Protein AF-A0A6A6EAK6-F1 (afdb_monomer)

Sequence (141 aa):
MNTTVSNENGLILLWWAAGNGHEAVVKLLLETGKVDVDLKDGDGRTPLTWAAENGHEAVVKLLLETGKVDVDLKDNYGRTPLTWAAGNGHEAVVKLLLETGKVDVDLKDGDGRTPLWRAAENGHEAVVKLLLEKGANNSVP

pLDDT: mean 89.8, std 13.9, range [34.16, 98.5]

Foldseek 3Di:
DDPPPVQVVLAVQLLVCLLVLVLVSNLVSVVVVSYDQCDADPQQDGSLLSNLLNLNLSSNLVSVVVVRDDQCRATNQQDGSLLNNLLNLSLSSNVSSVVSVRDDQQRATNVRDGSLRSNVVNVNVNSNVVSVVSPHDPDDD

Structure (mmCIF, N/CA/C/O backbone):
data_AF-A0A6A6EAK6-F1
#
_entry.id   AF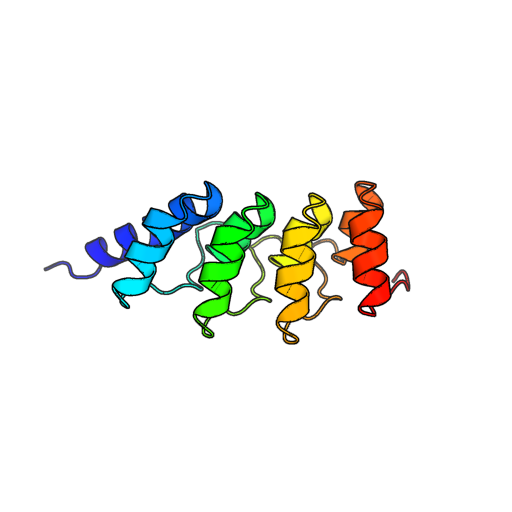-A0A6A6EAK6-F1
#
loop_
_atom_site.group_PDB
_atom_site.id
_atom_site.type_symbol
_atom_site.label_atom_id
_atom_site.label_alt_id
_atom_site.label_comp_id
_atom_site.label_asym_id
_atom_site.label_entity_id
_atom_site.label_seq_id
_atom_site.pdbx_PDB_ins_code
_atom_site.Cartn_x
_atom_site.Cartn_y
_atom_site.Cartn_z
_atom_site.occupancy
_atom_site.B_iso_or_equiv
_atom_site.auth_seq_id
_atom_site.auth_comp_id
_atom_site.auth_asym_id
_atom_site.auth_atom_id
_atom_site.pdbx_PDB_model_num
ATOM 1 N N . MET A 1 1 ? -11.800 21.251 28.573 1.00 34.16 1 MET A N 1
ATOM 2 C CA . MET A 1 1 ? -10.552 20.539 28.917 1.00 34.16 1 MET A CA 1
ATOM 3 C C . MET A 1 1 ? -10.483 19.275 28.070 1.00 34.16 1 MET A C 1
ATOM 5 O O . MET A 1 1 ? -11.371 18.449 28.191 1.00 34.16 1 MET A O 1
ATOM 9 N N . ASN A 1 2 ? -9.499 19.230 27.165 1.00 35.44 2 ASN A N 1
ATOM 10 C CA . ASN A 1 2 ? -8.984 18.104 26.368 1.00 35.44 2 ASN A CA 1
ATOM 11 C C . ASN A 1 2 ? -9.953 17.030 25.838 1.00 35.44 2 ASN A C 1
ATOM 13 O O . ASN A 1 2 ? -10.116 15.976 26.442 1.00 35.44 2 ASN A O 1
ATOM 17 N N . THR A 1 3 ? -10.469 17.232 24.623 1.00 38.38 3 THR A N 1
ATOM 18 C CA . THR A 1 3 ? -10.947 16.135 23.756 1.00 38.38 3 THR A CA 1
ATOM 19 C C . THR A 1 3 ? -10.005 15.848 22.581 1.00 38.38 3 THR A C 1
ATOM 21 O O . THR A 1 3 ? -10.300 14.946 21.810 1.00 38.38 3 THR A O 1
ATOM 24 N N . THR A 1 4 ? -8.884 16.574 22.453 1.00 40.47 4 THR A N 1
ATOM 25 C CA . THR A 1 4 ? -7.927 16.468 21.329 1.00 40.47 4 THR A CA 1
ATOM 26 C C . THR A 1 4 ? -6.722 15.555 21.590 1.00 40.47 4 THR A C 1
ATOM 28 O O . THR A 1 4 ? -6.032 15.186 20.655 1.00 40.47 4 THR A O 1
ATOM 31 N N . VAL A 1 5 ? -6.466 15.147 22.837 1.00 45.91 5 VAL A N 1
ATOM 32 C CA . VAL A 1 5 ? -5.303 14.288 23.159 1.00 45.91 5 VAL A CA 1
ATOM 33 C C . VAL A 1 5 ? -5.668 12.795 23.160 1.00 45.91 5 VAL A C 1
ATOM 35 O O . VAL A 1 5 ? -4.814 11.929 23.016 1.00 45.91 5 VAL A O 1
ATOM 38 N N . SER A 1 6 ? -6.953 12.451 23.304 1.00 51.31 6 SER A N 1
ATOM 39 C CA . SER A 1 6 ? -7.402 11.043 23.326 1.00 51.31 6 SER A CA 1
ATOM 40 C C . SER A 1 6 ? -7.552 10.438 21.926 1.00 51.31 6 SER A C 1
ATOM 42 O O . SER A 1 6 ? -7.316 9.250 21.731 1.00 51.31 6 SER A O 1
ATOM 44 N N . ASN A 1 7 ? -7.938 11.259 20.955 1.00 55.31 7 ASN A N 1
ATOM 45 C CA . ASN A 1 7 ? -8.044 10.925 19.536 1.00 55.31 7 ASN A CA 1
ATOM 46 C C . ASN A 1 7 ? -6.665 10.832 18.871 1.00 55.31 7 ASN A C 1
ATOM 48 O O . ASN A 1 7 ? -6.448 9.870 18.146 1.00 55.31 7 ASN A O 1
ATOM 52 N N . GLU A 1 8 ? -5.714 11.720 19.180 1.00 59.00 8 GLU A N 1
ATOM 53 C CA . GLU A 1 8 ? -4.332 11.603 18.676 1.00 59.00 8 GLU A CA 1
ATOM 54 C C . GLU A 1 8 ? -3.697 10.255 19.056 1.00 59.00 8 GLU A C 1
ATOM 56 O O . GLU A 1 8 ? -3.135 9.573 18.203 1.00 59.00 8 GLU A O 1
ATOM 61 N N . ASN A 1 9 ? -3.888 9.795 20.297 1.00 63.06 9 ASN A N 1
ATOM 62 C CA . ASN A 1 9 ? -3.365 8.501 20.743 1.00 63.06 9 ASN A CA 1
ATOM 63 C C . ASN A 1 9 ? -3.998 7.310 20.004 1.00 63.06 9 ASN A C 1
ATOM 65 O O . ASN A 1 9 ? -3.287 6.388 19.622 1.00 63.06 9 ASN A O 1
ATOM 69 N N . GLY A 1 10 ? -5.319 7.311 19.783 1.00 63.47 10 GLY A N 1
ATOM 70 C CA . GLY A 1 10 ? -5.998 6.240 19.038 1.00 63.47 10 GLY A CA 1
ATOM 71 C C . GLY A 1 10 ? -5.566 6.154 17.570 1.00 63.47 10 GLY A C 1
ATOM 72 O O . GLY A 1 10 ? -5.513 5.064 17.004 1.00 63.47 10 GLY A O 1
ATOM 73 N N . LEU A 1 11 ? -5.213 7.296 16.980 1.00 70.69 11 LEU A N 1
ATOM 74 C CA . LEU A 1 11 ? -4.759 7.413 15.596 1.00 70.69 11 LEU A CA 1
ATOM 75 C C . LEU A 1 11 ? -3.295 6.976 15.442 1.00 70.69 11 LEU A C 1
ATOM 77 O O . LEU A 1 11 ? -2.987 6.165 14.571 1.00 70.69 11 LEU A O 1
ATOM 81 N N . ILE A 1 12 ? -2.424 7.407 16.362 1.00 78.62 12 ILE A N 1
ATOM 82 C CA . ILE A 1 12 ? -1.035 6.930 16.455 1.00 78.62 12 ILE A CA 1
ATOM 83 C C . ILE A 1 12 ? -1.009 5.408 16.642 1.00 78.62 12 ILE A C 1
ATOM 85 O O . ILE A 1 12 ? -0.223 4.709 16.001 1.00 78.62 12 ILE A O 1
ATOM 89 N N . LEU A 1 13 ? -1.900 4.875 17.482 1.00 85.50 13 LEU A N 1
ATOM 90 C CA . LEU A 1 13 ? -2.011 3.436 17.704 1.00 85.50 13 LEU A CA 1
ATOM 91 C C . LEU A 1 13 ? -2.411 2.674 16.436 1.00 85.50 13 LEU A C 1
ATOM 93 O O . LEU A 1 13 ? -1.911 1.568 16.240 1.00 85.50 13 LEU A O 1
ATOM 97 N N . LEU A 1 14 ? -3.260 3.240 15.570 1.00 90.06 14 LEU A N 1
ATOM 98 C CA . LEU A 1 14 ? -3.658 2.574 14.330 1.00 90.06 14 LEU A CA 1
ATOM 99 C C . LEU A 1 14 ? -2.482 2.450 13.351 1.00 90.06 14 LEU A C 1
ATOM 101 O O . LEU A 1 14 ? -2.305 1.372 12.790 1.00 90.06 14 LEU A O 1
ATOM 105 N N . TRP A 1 15 ? -1.651 3.486 13.184 1.00 88.69 15 TRP A N 1
ATOM 106 C CA . TRP A 1 15 ? -0.446 3.405 12.340 1.00 88.69 15 TRP A CA 1
ATOM 107 C C . TRP A 1 15 ? 0.497 2.306 12.809 1.00 88.69 15 TRP A C 1
ATOM 109 O O . TRP A 1 15 ? 0.886 1.441 12.028 1.00 88.69 15 TRP A O 1
ATOM 119 N N . TRP A 1 16 ? 0.818 2.308 14.104 1.00 90.50 16 TRP A N 1
ATOM 120 C CA . TRP A 1 16 ? 1.733 1.334 14.691 1.00 90.50 16 TRP A CA 1
ATOM 121 C C . TRP A 1 16 ? 1.169 -0.081 14.621 1.00 90.50 16 TRP A C 1
ATOM 123 O O . TRP A 1 16 ? 1.883 -1.007 14.242 1.00 90.50 16 TRP A O 1
ATOM 133 N N . ALA A 1 17 ? -0.111 -0.264 14.950 1.00 94.19 17 ALA A N 1
ATOM 134 C CA . ALA A 1 17 ? -0.759 -1.564 14.842 1.00 94.19 17 ALA A CA 1
ATOM 135 C C . ALA A 1 17 ? -0.778 -2.058 13.390 1.00 94.19 17 ALA A C 1
ATOM 137 O O . ALA A 1 17 ? -0.511 -3.234 13.148 1.00 94.19 17 ALA A O 1
ATOM 138 N N . ALA A 1 18 ? -1.042 -1.166 12.431 1.00 95.06 18 ALA A N 1
ATOM 139 C CA . ALA A 1 18 ? -1.095 -1.521 11.024 1.00 95.06 18 ALA A CA 1
ATOM 140 C C . ALA A 1 18 ? 0.288 -1.869 10.456 1.00 95.06 18 ALA A C 1
ATOM 142 O O . ALA A 1 18 ? 0.431 -2.906 9.814 1.00 95.06 18 ALA A O 1
ATOM 143 N N . GLY A 1 19 ? 1.309 -1.062 10.757 1.00 93.88 19 GLY A N 1
ATOM 144 C CA . GLY A 1 19 ? 2.690 -1.281 10.321 1.00 93.88 19 GLY A CA 1
ATOM 145 C C . GLY A 1 19 ? 3.397 -2.466 10.973 1.00 93.88 19 GLY A C 1
ATOM 146 O O . GLY A 1 19 ? 4.384 -2.930 10.426 1.00 93.88 19 GLY A O 1
ATOM 147 N N . ASN A 1 20 ? 2.899 -2.968 12.109 1.00 95.31 20 ASN A N 1
ATOM 148 C CA . ASN A 1 20 ? 3.397 -4.197 12.744 1.00 95.31 20 ASN A CA 1
ATOM 149 C C . ASN A 1 20 ? 2.498 -5.420 12.476 1.00 95.31 20 ASN A C 1
ATOM 151 O O . ASN A 1 20 ? 2.743 -6.498 13.015 1.00 95.31 20 ASN A O 1
ATOM 155 N N . GLY A 1 21 ? 1.415 -5.268 11.705 1.00 94.62 21 GLY A N 1
ATOM 156 C CA . GLY A 1 21 ? 0.543 -6.387 11.347 1.00 94.62 21 GLY A CA 1
ATOM 157 C C . GLY A 1 21 ? -0.341 -6.893 12.493 1.00 94.62 21 GLY A C 1
ATOM 158 O O . GLY A 1 21 ? -0.804 -8.032 12.458 1.00 94.62 21 GLY A O 1
ATOM 159 N N . HIS A 1 22 ? -0.596 -6.074 13.518 1.00 96.31 22 HIS A N 1
ATOM 160 C CA . HIS A 1 22 ? -1.422 -6.434 14.674 1.00 96.31 22 HIS A CA 1
ATOM 161 C C . HIS A 1 22 ? -2.921 -6.433 14.330 1.00 96.31 22 HIS A C 1
ATOM 163 O O . HIS A 1 22 ? -3.686 -5.581 14.789 1.00 96.31 22 HIS A O 1
ATOM 169 N N . GLU A 1 23 ? -3.348 -7.424 13.550 1.00 95.12 23 GLU A N 1
ATOM 170 C CA . GLU A 1 23 ? -4.706 -7.577 13.015 1.00 95.12 23 GLU A CA 1
ATOM 171 C C . GLU A 1 23 ? -5.807 -7.381 14.070 1.00 95.12 23 GLU A C 1
ATOM 173 O O . GLU A 1 23 ? -6.721 -6.579 13.878 1.00 95.12 23 GLU A O 1
ATOM 178 N N . ALA A 1 24 ? -5.701 -8.059 15.217 1.00 94.31 24 ALA A N 1
ATOM 179 C CA . ALA A 1 24 ? -6.708 -7.983 16.276 1.00 94.31 24 ALA A CA 1
ATOM 180 C C . ALA A 1 24 ? -6.852 -6.566 16.860 1.00 94.31 24 ALA A C 1
ATOM 182 O O . ALA A 1 24 ? -7.960 -6.136 17.180 1.00 94.31 24 ALA A O 1
ATOM 183 N N . VAL A 1 25 ? -5.742 -5.830 16.973 1.00 92.69 25 VAL A N 1
ATOM 184 C CA . VAL A 1 25 ? -5.740 -4.450 17.477 1.00 92.69 25 VAL A CA 1
ATOM 185 C C . VAL A 1 25 ? -6.336 -3.513 16.434 1.00 92.69 25 VAL A C 1
ATOM 187 O O . VAL A 1 25 ? -7.186 -2.695 16.778 1.00 92.69 25 VAL A O 1
ATOM 190 N N . VAL A 1 26 ? -5.953 -3.665 15.162 1.00 93.56 26 VAL A N 1
ATOM 191 C CA . VAL A 1 26 ? -6.532 -2.889 14.054 1.00 93.56 26 VAL A CA 1
ATOM 192 C C . VAL A 1 26 ? -8.044 -3.085 14.009 1.00 93.56 26 VAL A C 1
ATOM 194 O O . VAL A 1 26 ? -8.786 -2.107 14.014 1.00 93.56 26 VAL A O 1
ATOM 197 N N . LYS A 1 27 ? -8.516 -4.334 14.052 1.00 93.38 27 LYS A N 1
ATOM 198 C CA . LYS A 1 27 ? -9.946 -4.649 14.047 1.00 93.38 27 LYS A CA 1
ATOM 199 C C . LYS A 1 27 ? -10.688 -3.986 15.210 1.00 93.38 27 LYS A C 1
ATOM 201 O O . LYS A 1 27 ? -11.690 -3.315 14.982 1.00 93.38 27 LYS A O 1
ATOM 206 N N . LEU A 1 28 ? -10.162 -4.108 16.431 1.00 91.31 28 LEU A N 1
ATOM 207 C CA . LEU A 1 28 ? -10.752 -3.481 17.615 1.00 91.31 28 LEU A CA 1
ATOM 208 C C . LEU A 1 28 ? -10.835 -1.953 17.467 1.00 91.31 28 LEU A C 1
ATOM 210 O O . LEU A 1 28 ? -11.855 -1.356 17.805 1.00 91.31 28 LEU A O 1
ATOM 214 N N . LEU A 1 29 ? -9.779 -1.316 16.950 1.00 89.94 29 LEU A N 1
ATOM 215 C CA . LEU A 1 29 ? -9.745 0.131 16.726 1.00 89.94 29 LEU A CA 1
ATOM 216 C C . LEU A 1 29 ? -10.781 0.565 15.680 1.00 89.94 29 LEU A C 1
ATOM 218 O O . LEU A 1 29 ? -11.506 1.534 15.916 1.00 89.94 29 LEU A O 1
ATOM 222 N N . LEU A 1 30 ? -10.907 -0.170 14.572 1.00 89.00 30 LEU A N 1
ATOM 223 C CA . LEU A 1 30 ? -11.895 0.102 13.522 1.00 89.00 30 LEU A CA 1
ATOM 224 C C . LEU A 1 30 ? -13.338 -0.026 14.036 1.00 89.00 30 LEU A C 1
ATOM 226 O O . LEU A 1 30 ? -14.178 0.820 13.724 1.00 89.00 30 LEU A O 1
ATOM 230 N N . GLU A 1 31 ? -13.618 -1.022 14.880 1.00 89.00 31 GLU A N 1
ATOM 231 C CA . GLU A 1 31 ? -14.937 -1.234 15.497 1.00 89.00 31 GLU A CA 1
ATOM 232 C C . GLU A 1 31 ? -15.369 -0.075 16.411 1.00 89.00 31 GLU A C 1
ATOM 234 O O . GLU A 1 31 ? -16.565 0.174 16.567 1.00 89.00 31 GLU A O 1
ATOM 239 N N . THR A 1 32 ? -14.428 0.696 16.974 1.00 84.25 32 THR A N 1
ATOM 240 C CA . THR A 1 32 ? -14.784 1.877 17.780 1.00 84.25 32 THR A CA 1
ATOM 241 C C . THR A 1 32 ? -15.435 2.997 16.961 1.00 84.25 32 THR A C 1
ATOM 243 O O . THR A 1 32 ? -16.081 3.873 17.540 1.00 84.25 32 THR A O 1
ATOM 246 N N . GLY A 1 33 ? -15.247 3.005 15.633 1.00 71.88 33 GLY A N 1
ATOM 247 C CA . GLY A 1 33 ? -15.823 3.982 14.702 1.00 71.88 33 GLY A CA 1
ATOM 248 C C . GLY A 1 33 ? -15.319 5.423 14.857 1.00 71.88 33 GLY A C 1
ATOM 249 O O . GLY A 1 33 ? -15.820 6.315 14.176 1.00 71.88 33 GLY A O 1
ATOM 250 N N . LYS A 1 34 ? -14.349 5.667 15.745 1.00 76.56 34 LYS A N 1
ATOM 251 C CA . LYS A 1 34 ? -13.798 7.002 16.051 1.00 76.56 34 LYS A CA 1
ATOM 252 C C . LYS A 1 34 ? -12.456 7.279 15.376 1.00 76.56 34 LYS A C 1
ATOM 254 O O . LYS A 1 34 ? -11.850 8.313 15.645 1.00 76.56 34 LYS A O 1
ATOM 259 N N . VAL A 1 35 ? -11.976 6.344 14.564 1.00 80.81 35 VAL A N 1
ATOM 260 C CA . VAL A 1 35 ? -10.645 6.398 13.964 1.00 80.81 35 VAL A CA 1
ATOM 261 C C . VAL A 1 35 ? -10.771 6.844 12.514 1.00 80.81 35 VAL A C 1
ATOM 263 O O . VAL A 1 35 ? -11.574 6.297 11.758 1.00 80.81 35 VAL A O 1
ATOM 266 N N . ASP A 1 36 ? -9.991 7.856 12.154 1.00 86.00 36 ASP A N 1
ATOM 267 C CA . ASP A 1 36 ? -9.786 8.264 10.773 1.00 86.00 36 ASP A CA 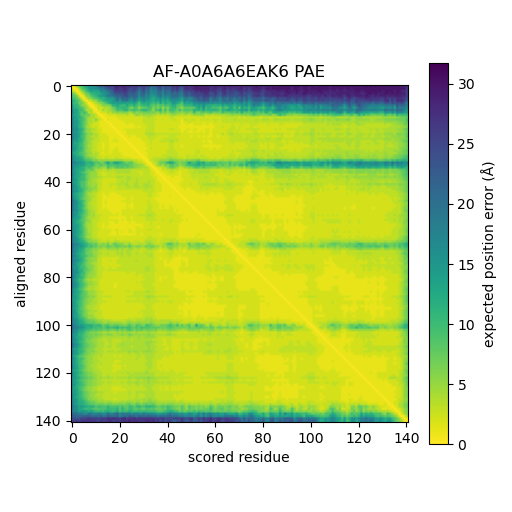1
ATOM 268 C C . ASP A 1 36 ? -8.711 7.358 10.160 1.00 86.00 36 ASP A C 1
ATOM 270 O O . ASP A 1 36 ? -7.560 7.353 10.600 1.00 86.00 36 ASP A O 1
ATOM 274 N N . VAL A 1 37 ? -9.120 6.538 9.194 1.00 88.38 37 VAL A N 1
ATOM 275 C CA . VAL A 1 37 ? -8.275 5.517 8.557 1.00 88.38 37 VAL A CA 1
ATOM 276 C C . VAL A 1 37 ? -7.321 6.094 7.515 1.00 88.38 37 VAL A C 1
ATOM 278 O O . VAL A 1 37 ? -6.378 5.405 7.142 1.00 88.38 37 VAL A O 1
ATOM 281 N N . ASP A 1 38 ? -7.530 7.346 7.103 1.00 91.69 38 ASP A N 1
ATOM 282 C CA . ASP A 1 38 ? -6.698 8.054 6.127 1.00 91.69 38 ASP A CA 1
ATOM 283 C C . ASP A 1 38 ? -5.819 9.127 6.780 1.00 91.69 38 ASP A C 1
ATOM 285 O O . ASP A 1 38 ? -5.112 9.871 6.092 1.00 91.69 38 ASP A O 1
ATOM 289 N N . LEU A 1 39 ? -5.820 9.203 8.118 1.00 89.19 39 LEU A N 1
ATOM 290 C CA . LEU A 1 39 ? -4.963 10.144 8.818 1.00 89.19 39 LEU A CA 1
ATOM 291 C C . LEU A 1 39 ? -3.496 9.847 8.503 1.00 89.19 39 LEU A C 1
ATOM 293 O O . LEU A 1 39 ? -3.021 8.716 8.648 1.00 89.19 39 LEU A O 1
ATOM 297 N N . LYS A 1 40 ? -2.786 10.903 8.117 1.00 90.69 40 LYS A N 1
ATOM 298 C CA . LYS A 1 40 ? -1.363 10.875 7.805 1.00 90.69 40 LYS A CA 1
ATOM 299 C C . LYS A 1 40 ? -0.510 11.156 9.034 1.00 90.69 40 LYS A C 1
ATOM 301 O O . LYS A 1 40 ? -0.834 12.048 9.821 1.00 90.69 40 LYS A O 1
ATOM 306 N N . ASP A 1 41 ? 0.585 10.422 9.166 1.00 90.19 41 ASP A N 1
ATOM 307 C CA . ASP A 1 41 ? 1.634 10.707 10.139 1.00 90.19 41 ASP A CA 1
ATOM 308 C C . ASP A 1 41 ? 2.564 11.845 9.678 1.00 90.19 41 ASP A C 1
ATOM 310 O O . ASP A 1 41 ? 2.309 12.528 8.681 1.00 90.19 41 ASP A O 1
ATOM 314 N N . GLY A 1 42 ? 3.649 12.074 10.425 1.00 89.50 42 GLY A N 1
ATOM 315 C CA . GLY A 1 42 ? 4.639 13.106 10.102 1.00 89.50 42 GLY A CA 1
ATOM 316 C C . GLY A 1 42 ? 5.338 12.906 8.752 1.00 89.50 42 GLY A C 1
ATOM 317 O O . GLY A 1 42 ? 5.772 13.886 8.147 1.00 89.50 42 GLY A O 1
ATOM 318 N N . ASP A 1 43 ? 5.378 11.672 8.248 1.00 91.94 43 ASP A N 1
ATOM 319 C CA . ASP A 1 43 ? 5.948 11.313 6.948 1.00 91.94 43 ASP A CA 1
ATOM 320 C C . ASP A 1 43 ? 4.891 11.299 5.833 1.00 91.94 43 ASP A C 1
ATOM 322 O O . ASP A 1 43 ? 5.178 10.955 4.683 1.00 91.94 43 ASP A O 1
ATOM 326 N N . GLY A 1 44 ? 3.658 11.710 6.141 1.00 94.25 44 GLY A N 1
ATOM 327 C CA . GLY A 1 44 ? 2.551 11.713 5.196 1.00 94.25 44 GLY A CA 1
ATOM 328 C C . GLY A 1 44 ? 1.938 10.326 4.977 1.00 94.25 44 GLY A C 1
ATOM 329 O O . GLY A 1 44 ? 1.122 10.169 4.067 1.00 94.25 44 GLY A O 1
ATOM 330 N N . ARG A 1 45 ? 2.323 9.317 5.767 1.00 95.19 45 ARG A N 1
ATOM 331 C CA . ARG A 1 45 ? 1.922 7.919 5.584 1.00 95.19 45 ARG A CA 1
ATOM 332 C C . ARG A 1 45 ? 0.635 7.615 6.335 1.00 95.19 45 ARG A C 1
ATOM 334 O O . ARG A 1 45 ? 0.423 8.090 7.448 1.00 95.19 45 ARG A O 1
ATOM 341 N N . THR A 1 46 ? -0.220 6.798 5.731 1.00 95.50 46 THR A N 1
ATOM 342 C CA . THR A 1 46 ? -1.466 6.323 6.348 1.00 95.50 46 THR A CA 1
ATOM 343 C C . THR A 1 46 ? -1.261 4.933 6.967 1.00 95.50 46 THR A C 1
ATOM 345 O O . THR A 1 46 ? -0.259 4.268 6.676 1.00 95.50 46 THR A O 1
ATOM 348 N N . PRO A 1 47 ? -2.201 4.425 7.790 1.00 95.50 47 PRO A N 1
ATOM 349 C CA . PRO A 1 47 ? -2.177 3.031 8.232 1.00 95.50 47 PRO A CA 1
ATOM 350 C C . PRO A 1 47 ? -2.077 2.040 7.064 1.00 95.50 47 PRO A C 1
ATOM 352 O O . PRO A 1 47 ? -1.373 1.036 7.171 1.00 95.50 47 PRO A O 1
ATOM 355 N N . LEU A 1 48 ? -2.744 2.333 5.937 1.00 97.31 48 LEU A N 1
ATOM 356 C CA . LEU A 1 48 ? -2.671 1.502 4.738 1.00 97.31 48 LEU A CA 1
ATOM 357 C C . LEU A 1 48 ? -1.264 1.524 4.133 1.00 97.31 48 LEU A C 1
ATOM 359 O O . LEU A 1 48 ? -0.765 0.464 3.767 1.00 97.31 48 LEU A O 1
ATOM 363 N N . THR A 1 49 ? -0.607 2.689 4.067 1.00 97.56 49 THR A N 1
ATOM 364 C CA . THR A 1 49 ? 0.785 2.791 3.596 1.00 97.56 49 THR A CA 1
ATOM 365 C C . THR A 1 49 ? 1.712 1.911 4.430 1.00 97.56 49 THR A C 1
ATOM 367 O O . THR A 1 49 ? 2.459 1.117 3.867 1.00 97.56 49 THR A O 1
ATOM 370 N N . TRP A 1 50 ? 1.619 1.993 5.761 1.00 97.56 50 TRP A N 1
ATOM 371 C CA . TRP A 1 50 ? 2.439 1.192 6.671 1.00 97.56 50 TRP A CA 1
ATOM 372 C C . TRP A 1 50 ? 2.191 -0.312 6.530 1.00 97.56 50 TRP A C 1
ATOM 374 O O . TRP A 1 50 ? 3.142 -1.090 6.453 1.00 97.56 50 TRP A O 1
ATOM 384 N N . ALA A 1 51 ? 0.927 -0.737 6.468 1.00 98.00 51 ALA A N 1
ATOM 385 C CA . ALA A 1 51 ? 0.591 -2.144 6.265 1.00 98.00 51 ALA A CA 1
ATOM 386 C C . ALA A 1 51 ? 1.058 -2.652 4.891 1.00 98.00 51 ALA A C 1
ATOM 388 O O . ALA A 1 51 ? 1.526 -3.785 4.780 1.00 98.00 51 ALA A O 1
ATOM 389 N N . ALA A 1 52 ? 0.961 -1.817 3.853 1.00 98.19 52 ALA A N 1
ATOM 390 C CA . ALA A 1 52 ? 1.354 -2.175 2.499 1.00 98.19 52 ALA A CA 1
ATOM 391 C C . ALA A 1 52 ? 2.876 -2.267 2.327 1.00 98.19 52 ALA A C 1
ATOM 393 O O . ALA A 1 52 ? 3.362 -3.218 1.719 1.00 98.19 52 ALA A O 1
ATOM 394 N N . GLU A 1 53 ? 3.625 -1.323 2.901 1.00 98.12 53 GLU A N 1
ATOM 395 C CA . GLU A 1 53 ? 5.092 -1.321 2.906 1.00 98.12 53 GLU A CA 1
ATOM 396 C C . GLU A 1 53 ? 5.676 -2.554 3.601 1.00 98.12 53 GLU A C 1
ATOM 398 O O . GLU A 1 53 ? 6.691 -3.068 3.145 1.00 98.12 53 GLU A O 1
ATOM 403 N N . ASN A 1 54 ? 5.035 -3.036 4.670 1.00 97.75 54 ASN A N 1
ATOM 404 C CA . ASN A 1 54 ? 5.502 -4.188 5.450 1.00 97.75 54 ASN A CA 1
ATOM 405 C C . ASN A 1 54 ? 4.859 -5.523 5.028 1.00 97.75 54 ASN A C 1
ATOM 407 O O . ASN A 1 54 ? 5.115 -6.559 5.642 1.00 97.75 54 ASN A O 1
ATOM 411 N N . GLY A 1 55 ? 4.005 -5.523 3.998 1.00 97.62 55 GLY A N 1
ATOM 412 C CA . GLY A 1 55 ? 3.417 -6.750 3.457 1.00 97.62 55 GLY A CA 1
ATOM 413 C C . GLY A 1 55 ? 2.339 -7.386 4.342 1.00 97.62 55 GLY A C 1
ATOM 414 O O . GLY A 1 55 ? 2.102 -8.589 4.262 1.00 97.62 55 GLY A O 1
ATOM 415 N N . HIS A 1 56 ? 1.677 -6.615 5.205 1.00 98.38 56 HIS A N 1
ATOM 416 C CA . HIS A 1 56 ? 0.679 -7.125 6.147 1.00 98.38 56 HIS A CA 1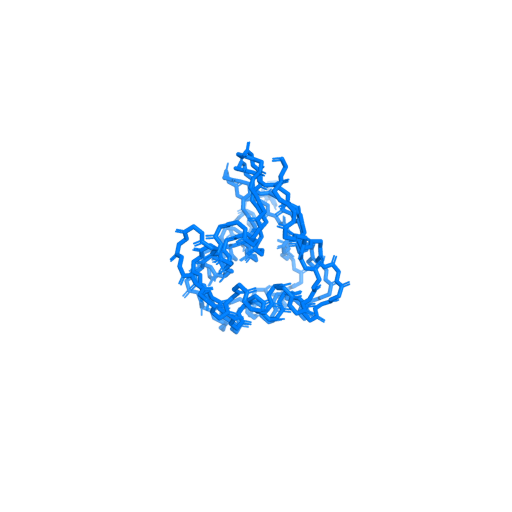
ATOM 417 C C . HIS A 1 56 ? -0.695 -7.313 5.493 1.00 98.38 56 HIS A C 1
ATOM 419 O O . HIS A 1 56 ? -1.628 -6.540 5.713 1.00 98.38 56 HIS A O 1
ATOM 425 N N . GLU A 1 57 ? -0.825 -8.386 4.712 1.00 97.75 57 GLU A N 1
ATOM 426 C CA . GLU A 1 57 ? -2.013 -8.732 3.915 1.00 97.75 57 GLU A CA 1
ATOM 427 C C . GLU A 1 57 ? -3.336 -8.652 4.692 1.00 97.75 57 GLU A C 1
ATOM 429 O O . GLU A 1 57 ? -4.289 -8.021 4.235 1.00 97.75 57 GLU A O 1
ATOM 434 N N . ALA A 1 58 ? -3.400 -9.261 5.881 1.00 97.50 58 ALA A N 1
ATOM 435 C CA . ALA A 1 58 ? -4.621 -9.297 6.686 1.00 97.50 58 ALA A CA 1
ATOM 436 C C . ALA A 1 58 ? -5.060 -7.895 7.140 1.00 97.50 58 ALA A C 1
ATOM 438 O O . ALA A 1 58 ? -6.244 -7.562 7.093 1.00 97.50 58 ALA A O 1
ATOM 439 N N . VAL A 1 59 ? -4.102 -7.042 7.515 1.00 97.75 59 VAL A N 1
ATOM 440 C CA . VAL A 1 59 ? -4.380 -5.653 7.895 1.00 97.75 59 VAL A CA 1
ATOM 441 C C . VAL A 1 59 ? -4.814 -4.834 6.686 1.00 97.75 59 VAL A C 1
ATOM 443 O O . VAL A 1 59 ? -5.794 -4.099 6.782 1.00 97.75 59 VAL A O 1
ATOM 446 N N . VAL A 1 60 ? -4.128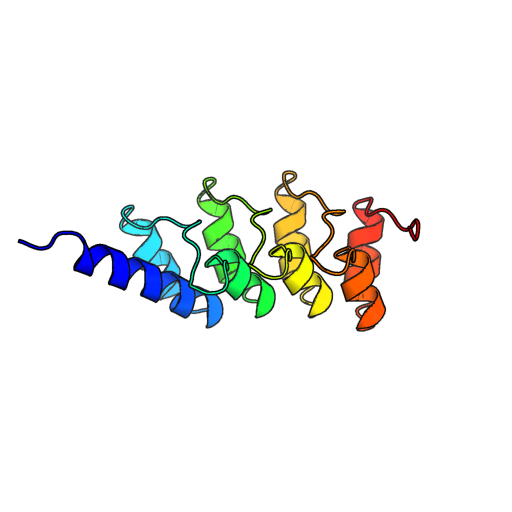 -4.974 5.546 1.00 97.75 60 VAL A N 1
ATOM 447 C CA . VAL A 1 60 ? -4.516 -4.307 4.293 1.00 97.75 60 VAL A CA 1
ATOM 448 C C . VAL A 1 60 ? -5.961 -4.652 3.951 1.00 97.75 60 VAL A C 1
ATOM 450 O O . VAL A 1 60 ? -6.768 -3.756 3.714 1.00 97.75 60 VAL A O 1
ATOM 453 N N . LYS A 1 61 ? -6.320 -5.937 4.013 1.00 97.00 61 LYS A N 1
ATOM 454 C CA . LYS A 1 61 ? -7.685 -6.393 3.761 1.00 97.00 61 LYS A CA 1
ATOM 455 C C . LYS A 1 61 ? -8.699 -5.745 4.711 1.00 97.00 61 LYS A C 1
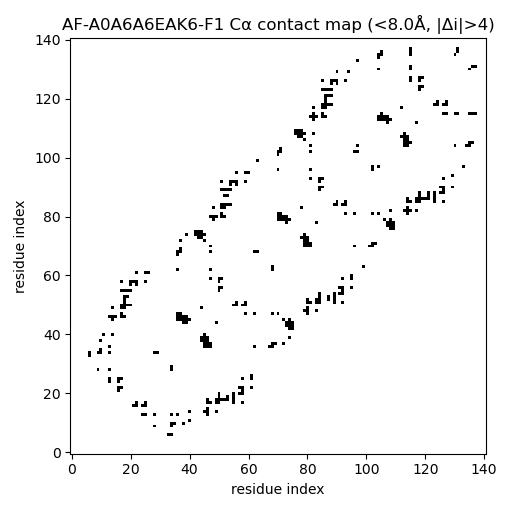ATOM 457 O O . LYS A 1 61 ? -9.685 -5.192 4.236 1.00 97.00 61 LYS A O 1
ATOM 462 N N . LEU A 1 62 ? -8.434 -5.743 6.022 1.00 95.56 62 LEU A N 1
ATOM 463 C CA . LEU A 1 62 ? -9.313 -5.103 7.012 1.00 95.56 62 LEU A CA 1
ATOM 464 C C . LEU A 1 62 ? -9.516 -3.607 6.742 1.00 95.56 62 LEU A C 1
ATOM 466 O O . LEU A 1 62 ? -10.635 -3.109 6.846 1.00 95.56 62 LEU A O 1
ATOM 470 N N . LEU A 1 63 ? -8.446 -2.887 6.397 1.00 95.00 63 LEU A N 1
ATOM 471 C CA . LEU A 1 63 ? -8.517 -1.457 6.094 1.00 95.00 63 LEU A CA 1
ATOM 472 C C . LEU A 1 63 ? -9.350 -1.199 4.830 1.00 95.00 63 LEU A C 1
ATOM 474 O O . LEU A 1 63 ? -10.224 -0.330 4.843 1.00 95.00 63 LEU A O 1
ATOM 478 N N . LEU A 1 64 ? -9.150 -1.985 3.769 1.00 94.94 64 LEU A N 1
ATOM 479 C CA . LEU A 1 64 ? -9.913 -1.871 2.522 1.00 94.94 64 LEU A CA 1
ATOM 480 C C . LEU A 1 64 ? -11.404 -2.203 2.708 1.00 94.94 64 LEU A C 1
ATOM 482 O O . LEU A 1 64 ? -12.261 -1.524 2.141 1.00 94.94 64 LEU A O 1
ATOM 486 N N . GLU A 1 65 ? -11.731 -3.193 3.544 1.00 93.56 65 GLU A N 1
ATOM 487 C CA . GLU A 1 65 ? -13.112 -3.594 3.860 1.00 93.56 65 GLU A CA 1
ATOM 488 C C . GLU A 1 65 ? -13.928 -2.485 4.544 1.00 93.56 65 GLU A C 1
ATOM 490 O O . GLU A 1 65 ? -15.158 -2.500 4.483 1.00 93.56 65 GLU A O 1
ATOM 495 N N . THR A 1 66 ? -13.279 -1.473 5.134 1.00 89.44 66 THR A N 1
ATOM 496 C CA . THR A 1 66 ? -13.989 -0.301 5.676 1.00 89.44 66 THR A CA 1
ATOM 497 C C . THR A 1 66 ? -14.720 0.501 4.595 1.00 89.44 66 THR A C 1
ATOM 499 O O . THR A 1 66 ? -15.648 1.249 4.910 1.00 89.44 66 THR A O 1
ATOM 502 N N . GLY A 1 67 ? -14.280 0.393 3.333 1.00 84.69 67 GLY A N 1
ATOM 503 C CA . GLY A 1 67 ? -14.816 1.120 2.181 1.00 84.69 67 GLY A CA 1
ATOM 504 C C . GLY A 1 67 ? -14.557 2.631 2.185 1.00 84.69 67 GLY A C 1
ATOM 505 O O . GLY A 1 67 ? -14.984 3.309 1.249 1.00 84.69 67 GLY A O 1
ATOM 506 N N . LYS A 1 68 ? -13.885 3.156 3.217 1.00 85.44 68 LYS A N 1
ATOM 507 C CA . LYS A 1 68 ? -13.623 4.591 3.414 1.00 85.44 68 LYS A CA 1
ATOM 508 C C . LYS A 1 68 ? -12.218 5.018 3.008 1.00 85.44 68 LYS A C 1
ATOM 510 O O . LYS A 1 68 ? -12.036 6.198 2.762 1.00 85.44 68 LYS A O 1
ATOM 515 N N . VAL A 1 69 ? -11.283 4.070 2.957 1.00 90.56 69 VAL A N 1
ATOM 516 C CA . VAL A 1 69 ? -9.864 4.332 2.699 1.00 90.56 69 VAL A CA 1
ATOM 517 C C . VAL A 1 69 ? -9.646 4.848 1.281 1.00 90.56 69 VAL A C 1
ATOM 519 O O . VAL A 1 69 ? -10.092 4.222 0.312 1.00 90.56 69 VAL A O 1
ATOM 522 N N . ASP A 1 70 ? -8.911 5.948 1.173 1.00 94.31 70 ASP A N 1
ATOM 523 C CA . ASP A 1 70 ? -8.311 6.410 -0.071 1.00 94.31 70 ASP A CA 1
ATOM 524 C C . ASP A 1 70 ? -6.967 5.696 -0.304 1.00 94.31 70 ASP A C 1
ATOM 526 O O . ASP A 1 70 ? -5.958 5.903 0.375 1.00 94.31 70 ASP A O 1
ATOM 530 N N . VAL A 1 71 ? -6.980 4.799 -1.290 1.00 94.94 71 VAL A N 1
ATOM 531 C CA . VAL A 1 71 ? -5.875 3.895 -1.631 1.00 94.94 71 VAL A CA 1
ATOM 532 C C . VAL A 1 71 ? -4.735 4.570 -2.394 1.00 94.94 71 VAL A C 1
ATOM 534 O O . VAL A 1 71 ? -3.649 3.995 -2.465 1.00 94.94 71 VAL A O 1
ATOM 537 N N . ASP A 1 72 ? -4.956 5.780 -2.917 1.00 96.56 72 ASP A N 1
ATOM 538 C CA . ASP A 1 72 ? -3.991 6.520 -3.738 1.00 96.56 72 ASP A CA 1
ATOM 539 C C . ASP A 1 72 ? -3.338 7.688 -2.982 1.00 96.56 72 ASP A C 1
ATOM 541 O O . ASP A 1 72 ? -2.582 8.483 -3.558 1.00 96.56 72 ASP A O 1
ATOM 545 N N . LEU A 1 73 ? -3.568 7.784 -1.667 1.00 96.25 73 LEU A N 1
ATOM 546 C CA . LEU A 1 73 ? -2.920 8.788 -0.833 1.00 96.25 73 LEU A CA 1
ATOM 547 C C . LEU A 1 73 ? -1.399 8.661 -0.891 1.00 96.25 73 LEU A C 1
ATOM 549 O O . LEU A 1 73 ? -0.803 7.646 -0.528 1.00 96.25 73 LEU A O 1
ATOM 553 N N . LYS A 1 74 ? -0.773 9.758 -1.314 1.00 97.38 74 LYS A N 1
ATOM 554 C CA . LYS A 1 74 ? 0.679 9.892 -1.384 1.00 97.38 74 LYS A CA 1
ATOM 555 C C . LYS A 1 74 ? 1.273 10.304 -0.045 1.00 97.38 74 LYS A C 1
ATOM 557 O O . LYS A 1 74 ? 0.748 11.215 0.605 1.00 97.38 74 LYS A O 1
ATOM 562 N N . ASP A 1 75 ? 2.384 9.677 0.313 1.00 97.19 75 ASP A N 1
ATOM 563 C CA . ASP A 1 75 ? 3.250 10.127 1.400 1.00 97.19 75 ASP A CA 1
ATOM 564 C C . ASP A 1 75 ? 4.114 11.335 0.986 1.00 97.19 75 ASP A C 1
ATOM 566 O O . ASP A 1 75 ? 4.008 11.848 -0.135 1.00 97.19 75 ASP A O 1
ATOM 570 N N . ASN A 1 76 ? 4.980 11.809 1.885 1.00 97.75 76 ASN A N 1
ATOM 571 C CA . ASN A 1 76 ? 5.858 12.953 1.619 1.00 97.75 76 ASN A CA 1
ATOM 572 C C . ASN A 1 76 ? 6.900 12.684 0.515 1.00 97.75 76 ASN A C 1
ATOM 574 O O . ASN A 1 76 ? 7.466 13.630 -0.032 1.00 97.75 76 ASN A O 1
ATOM 578 N N . TYR A 1 77 ? 7.134 11.419 0.150 1.00 96.81 77 TYR A N 1
ATOM 579 C CA . TYR A 1 77 ? 7.974 11.018 -0.983 1.00 96.81 77 TYR A CA 1
ATOM 580 C C . TYR A 1 77 ? 7.176 10.895 -2.288 1.00 96.81 77 TYR A C 1
ATOM 582 O O . TYR A 1 77 ? 7.714 10.486 -3.319 1.00 96.81 77 TYR A O 1
ATOM 590 N N . GLY A 1 78 ? 5.883 11.224 -2.264 1.00 97.50 78 GLY A N 1
ATOM 591 C CA . GLY A 1 78 ? 4.976 11.073 -3.394 1.00 97.50 78 GLY A CA 1
ATOM 592 C C . GLY A 1 78 ? 4.550 9.626 -3.658 1.00 97.50 78 GLY A C 1
ATOM 593 O O . GLY A 1 78 ? 3.912 9.378 -4.681 1.00 97.50 78 GLY A O 1
ATOM 594 N N . ARG A 1 79 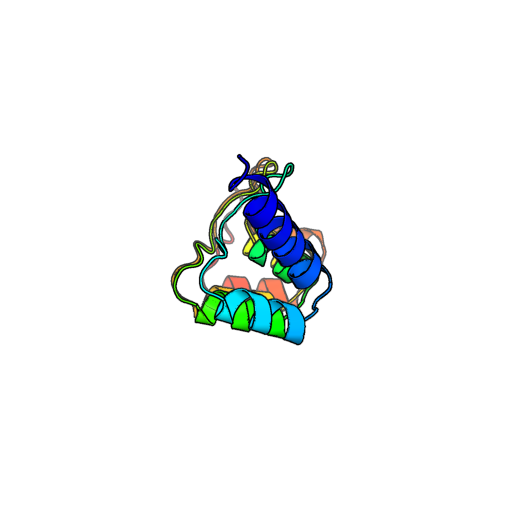? 4.897 8.669 -2.790 1.00 97.94 79 ARG A N 1
ATOM 595 C CA . ARG A 1 79 ? 4.635 7.238 -2.995 1.00 97.94 79 ARG A CA 1
ATOM 596 C C . ARG A 1 79 ? 3.255 6.864 -2.475 1.00 97.94 79 ARG A C 1
ATOM 598 O O . ARG A 1 79 ? 2.846 7.324 -1.411 1.00 97.94 79 ARG A O 1
ATOM 605 N N . THR A 1 80 ? 2.558 6.003 -3.210 1.00 98.06 80 THR A N 1
ATOM 606 C CA . THR A 1 80 ? 1.283 5.415 -2.774 1.00 98.06 80 THR A CA 1
ATOM 607 C C . THR A 1 80 ? 1.526 4.089 -2.043 1.00 98.06 80 THR A C 1
ATOM 609 O O . THR A 1 80 ? 2.616 3.511 -2.161 1.00 98.06 80 THR A O 1
ATOM 612 N N . PRO A 1 81 ? 0.529 3.547 -1.317 1.00 98.06 81 PRO A N 1
ATOM 613 C CA . PRO A 1 81 ? 0.581 2.180 -0.798 1.00 98.06 81 PRO A CA 1
ATOM 614 C C . PRO A 1 81 ? 0.967 1.143 -1.865 1.00 98.06 81 PRO A C 1
ATOM 616 O O . PRO A 1 81 ? 1.775 0.256 -1.590 1.00 98.06 81 PRO A O 1
ATOM 619 N N . LEU A 1 82 ? 0.463 1.288 -3.100 1.00 98.19 82 LEU A N 1
ATOM 620 C CA . LEU A 1 82 ? 0.831 0.411 -4.214 1.00 98.19 82 LEU A CA 1
ATOM 621 C C . LEU A 1 82 ? 2.317 0.545 -4.574 1.00 98.19 82 LEU A C 1
ATOM 623 O O . LEU A 1 82 ? 2.975 -0.472 -4.779 1.00 98.19 82 LEU A O 1
ATOM 627 N N . THR A 1 83 ? 2.866 1.765 -4.623 1.00 98.00 83 THR A N 1
ATOM 628 C CA . THR A 1 83 ? 4.298 1.979 -4.897 1.00 98.00 83 THR A CA 1
ATOM 629 C C . THR A 1 83 ? 5.180 1.270 -3.868 1.00 98.00 83 THR A C 1
ATOM 631 O O . THR A 1 83 ? 6.163 0.635 -4.249 1.00 98.00 83 THR A O 1
ATOM 634 N N . TRP A 1 84 ? 4.827 1.349 -2.581 1.00 98.38 84 TRP A N 1
ATOM 635 C CA . TRP A 1 84 ? 5.563 0.681 -1.504 1.00 98.38 84 TRP A CA 1
ATOM 636 C C . TRP A 1 84 ? 5.464 -0.841 -1.584 1.00 98.38 84 TRP A C 1
ATOM 638 O O . TRP A 1 84 ? 6.491 -1.516 -1.606 1.00 98.38 84 TRP A O 1
ATOM 648 N N . ALA A 1 85 ? 4.250 -1.384 -1.703 1.00 98.44 85 ALA A N 1
ATOM 649 C CA . ALA A 1 85 ? 4.048 -2.826 -1.823 1.00 98.44 85 ALA A CA 1
ATOM 650 C C . ALA A 1 85 ? 4.757 -3.402 -3.058 1.00 98.44 85 ALA A C 1
ATOM 652 O O . ALA A 1 85 ? 5.372 -4.466 -2.984 1.00 98.44 85 ALA A O 1
ATOM 653 N N . ALA A 1 86 ? 4.712 -2.684 -4.184 1.00 98.25 86 ALA A N 1
ATOM 654 C CA . ALA A 1 86 ? 5.356 -3.106 -5.416 1.00 98.25 86 ALA A CA 1
ATOM 655 C C . ALA A 1 86 ? 6.886 -3.047 -5.322 1.00 98.25 86 ALA A C 1
ATOM 657 O O . ALA A 1 86 ? 7.566 -4.000 -5.700 1.00 98.25 86 ALA A O 1
ATOM 658 N N . GLY A 1 87 ? 7.422 -1.950 -4.779 1.00 98.00 87 GLY A N 1
ATOM 659 C CA . GLY A 1 87 ? 8.854 -1.773 -4.564 1.00 98.00 87 GLY A CA 1
ATOM 660 C C . GLY A 1 87 ? 9.458 -2.771 -3.579 1.00 98.00 87 GLY A C 1
ATOM 661 O O . GLY A 1 87 ? 10.623 -3.104 -3.737 1.00 98.00 87 GLY A O 1
ATOM 662 N N . ASN A 1 88 ? 8.683 -3.277 -2.617 1.00 98.12 88 ASN A N 1
ATOM 663 C CA . ASN A 1 88 ? 9.144 -4.274 -1.643 1.00 98.12 88 ASN A CA 1
ATOM 664 C C . ASN A 1 88 ? 8.788 -5.722 -2.034 1.00 98.12 88 ASN A C 1
ATOM 666 O O . ASN A 1 88 ? 9.128 -6.661 -1.314 1.00 98.12 88 ASN A O 1
ATOM 670 N N . GLY A 1 89 ? 8.101 -5.929 -3.163 1.00 97.94 89 GLY A N 1
ATOM 671 C CA . GLY A 1 89 ? 7.811 -7.267 -3.681 1.00 97.94 89 GLY A CA 1
ATOM 672 C C . GLY A 1 89 ? 6.638 -7.982 -3.006 1.00 97.94 89 GLY A C 1
ATOM 673 O O . GLY A 1 89 ? 6.523 -9.202 -3.110 1.00 97.94 89 GLY A O 1
ATOM 674 N N . HIS A 1 90 ? 5.754 -7.256 -2.321 1.00 98.50 90 HIS A N 1
ATOM 675 C CA . HIS A 1 90 ? 4.606 -7.820 -1.608 1.00 98.50 90 HIS A CA 1
ATOM 676 C C . HIS A 1 90 ? 3.442 -8.129 -2.560 1.00 98.50 90 HIS A C 1
ATOM 678 O O . HIS A 1 90 ? 2.424 -7.438 -2.578 1.00 98.50 90 HIS A O 1
ATOM 684 N N . GLU A 1 91 ? 3.591 -9.190 -3.357 1.00 98.00 91 GLU A N 1
ATOM 685 C CA . GLU A 1 91 ? 2.647 -9.602 -4.409 1.00 98.00 91 GLU A CA 1
ATOM 686 C C . GLU A 1 91 ? 1.188 -9.685 -3.937 1.00 98.00 91 GLU A C 1
ATOM 688 O O . GLU A 1 91 ? 0.294 -9.147 -4.589 1.00 98.00 91 GLU A O 1
ATOM 693 N N . ALA A 1 92 ? 0.931 -10.312 -2.789 1.00 98.00 92 ALA A N 1
ATOM 694 C CA . ALA A 1 92 ? -0.426 -10.469 -2.276 1.00 98.00 92 ALA A CA 1
ATOM 695 C C . ALA A 1 92 ? -1.071 -9.129 -1.884 1.00 98.00 92 ALA A C 1
ATOM 697 O O . ALA A 1 92 ? -2.247 -8.903 -2.168 1.00 98.00 92 ALA A O 1
ATOM 698 N N . VAL A 1 93 ? -0.298 -8.205 -1.305 1.00 98.44 93 VAL A N 1
ATOM 699 C CA . VAL A 1 93 ? -0.767 -6.841 -1.018 1.00 98.44 93 VAL A CA 1
ATOM 700 C C . VAL A 1 93 ? -1.050 -6.084 -2.311 1.00 98.44 93 VAL A C 1
ATOM 702 O O . VAL A 1 93 ? -2.100 -5.456 -2.429 1.00 98.44 93 VAL A O 1
ATOM 705 N N . VAL A 1 94 ? -0.152 -6.169 -3.298 1.00 98.06 94 VAL A N 1
ATOM 706 C CA . VAL A 1 94 ? -0.355 -5.566 -4.624 1.00 98.06 94 VAL A CA 1
ATOM 707 C C . VAL A 1 94 ? -1.661 -6.074 -5.233 1.00 98.06 94 VAL A C 1
ATOM 709 O O . VAL A 1 94 ? -2.480 -5.281 -5.689 1.00 98.06 94 VAL A O 1
ATOM 712 N N . LYS A 1 95 ? -1.907 -7.384 -5.170 1.00 97.50 95 LYS A N 1
ATOM 713 C CA . LYS A 1 95 ? -3.146 -7.988 -5.659 1.00 97.50 95 LYS A CA 1
ATOM 714 C C . LYS A 1 95 ? -4.383 -7.430 -4.949 1.00 97.50 95 LYS A C 1
ATOM 716 O O . LYS A 1 95 ? -5.309 -7.005 -5.634 1.00 97.50 95 LYS A O 1
ATOM 721 N N . LEU A 1 96 ? -4.379 -7.371 -3.614 1.00 97.06 96 LEU A N 1
ATOM 722 C CA . LEU A 1 96 ? -5.489 -6.817 -2.826 1.00 97.06 96 LEU A CA 1
ATOM 723 C C . LEU A 1 96 ? -5.787 -5.356 -3.191 1.00 97.06 96 LEU A C 1
ATOM 725 O O . LEU A 1 96 ? -6.946 -4.990 -3.369 1.00 97.06 96 LEU A O 1
ATOM 729 N N . LEU A 1 97 ? -4.749 -4.527 -3.333 1.00 96.50 97 LEU A N 1
ATOM 730 C CA . LEU A 1 97 ? -4.897 -3.122 -3.720 1.00 96.50 97 LEU A CA 1
ATOM 731 C C . LEU A 1 97 ? -5.519 -2.992 -5.119 1.00 96.50 97 LEU A C 1
ATOM 733 O O . LEU A 1 97 ? -6.468 -2.229 -5.304 1.00 96.50 97 LEU A O 1
ATOM 737 N N . LEU A 1 98 ? -5.050 -3.776 -6.092 1.00 95.12 98 LEU A N 1
ATOM 738 C CA . LEU A 1 98 ? -5.555 -3.749 -7.470 1.00 95.12 98 LEU A CA 1
ATOM 739 C C . LEU A 1 98 ? -6.991 -4.288 -7.589 1.00 95.12 98 LEU A C 1
ATOM 741 O O . LEU A 1 98 ? -7.758 -3.826 -8.434 1.00 95.12 98 LEU A O 1
ATOM 745 N N . GLU A 1 99 ? -7.383 -5.239 -6.740 1.00 93.69 99 GLU A N 1
ATOM 746 C CA . GLU A 1 99 ? -8.746 -5.789 -6.696 1.00 93.69 99 GLU A CA 1
ATOM 747 C C . GLU A 1 99 ? -9.802 -4.766 -6.254 1.00 93.69 99 GLU A C 1
ATOM 749 O O . GLU A 1 99 ? -10.983 -4.946 -6.552 1.00 93.69 99 GLU A O 1
ATOM 754 N N . THR A 1 100 ? -9.400 -3.656 -5.624 1.00 89.88 100 THR A N 1
ATOM 755 C CA . THR A 1 100 ? -10.328 -2.563 -5.288 1.00 89.88 100 THR A CA 1
ATOM 756 C C . THR A 1 100 ? -10.928 -1.888 -6.525 1.00 89.88 100 THR A C 1
ATOM 758 O O . THR A 1 100 ? -11.992 -1.276 -6.427 1.00 89.88 100 THR A O 1
ATOM 761 N N . GLY A 1 101 ? -10.240 -1.957 -7.674 1.00 83.50 101 GLY A N 1
ATOM 762 C CA . GLY A 1 101 ? -10.622 -1.287 -8.920 1.00 83.50 101 GLY A CA 1
ATOM 763 C C . GLY A 1 101 ? -10.566 0.245 -8.878 1.00 83.50 101 GLY A C 1
ATOM 764 O O . GLY A 1 101 ? -11.003 0.884 -9.830 1.00 83.50 101 GLY A O 1
ATOM 765 N N . LYS A 1 102 ? -10.068 0.832 -7.782 1.00 86.00 102 LYS A N 1
ATOM 766 C CA . LYS A 1 102 ? -9.980 2.288 -7.582 1.00 86.00 102 LYS A CA 1
ATOM 767 C C . LYS A 1 102 ? -8.563 2.837 -7.721 1.00 86.00 102 LYS A C 1
ATOM 769 O O . LYS A 1 102 ? -8.428 4.034 -7.920 1.00 86.00 102 LYS A O 1
ATOM 774 N N . VAL A 1 103 ? -7.556 1.973 -7.594 1.00 91.12 103 VAL A N 1
ATOM 775 C CA . VAL A 1 103 ? -6.138 2.347 -7.611 1.00 91.12 103 VAL A CA 1
ATOM 776 C C . VAL A 1 103 ? -5.710 2.799 -9.002 1.00 91.12 103 VAL A C 1
ATOM 778 O O . VAL A 1 103 ? -5.879 2.057 -9.975 1.00 91.12 103 VAL A O 1
ATOM 781 N N . ASP A 1 104 ? -5.079 3.966 -9.080 1.00 94.19 104 ASP A N 1
ATOM 782 C CA . ASP A 1 104 ? -4.304 4.379 -10.246 1.00 94.19 104 ASP A CA 1
ATOM 783 C C . ASP A 1 104 ? -2.901 3.741 -10.207 1.00 94.19 104 ASP A C 1
ATOM 785 O O . ASP A 1 104 ? -2.020 4.084 -9.411 1.00 94.19 104 ASP A O 1
ATOM 789 N N . VAL A 1 105 ? -2.701 2.768 -11.099 1.00 94.38 105 VAL A N 1
ATOM 790 C CA . VAL A 1 105 ? -1.492 1.935 -11.176 1.00 94.38 105 VAL A CA 1
ATOM 791 C C . VAL A 1 105 ? -0.260 2.669 -11.701 1.00 94.38 105 VAL A C 1
ATOM 793 O O . VAL A 1 105 ? 0.855 2.176 -11.518 1.00 94.38 105 VAL A O 1
ATOM 796 N N . ASP A 1 106 ? -0.443 3.838 -12.320 1.00 95.00 106 ASP A N 1
ATOM 797 C CA . ASP A 1 106 ? 0.615 4.600 -12.985 1.00 95.00 106 ASP A CA 1
ATOM 798 C C . ASP A 1 106 ? 1.010 5.871 -12.214 1.00 95.00 106 ASP A C 1
ATOM 800 O O . ASP A 1 106 ? 1.808 6.684 -12.702 1.00 95.00 106 ASP A O 1
ATOM 804 N N . LEU A 1 107 ? 0.513 6.044 -10.981 1.00 95.19 107 LEU A N 1
ATOM 805 C CA . LEU A 1 107 ? 0.889 7.173 -10.135 1.00 95.19 107 LEU A CA 1
ATOM 806 C C . LEU A 1 107 ? 2.396 7.211 -9.890 1.00 95.19 107 LEU A C 1
ATOM 808 O O . LEU A 1 107 ? 2.995 6.321 -9.287 1.00 95.19 107 LEU A O 1
ATOM 812 N N . LYS A 1 108 ? 3.003 8.312 -10.330 1.00 95.62 108 LYS A N 1
ATOM 813 C CA . LYS A 1 108 ? 4.427 8.576 -10.145 1.00 95.62 108 LYS A CA 1
ATOM 814 C C . LYS A 1 108 ? 4.719 9.086 -8.740 1.00 95.62 108 LYS A C 1
ATOM 816 O O . LYS A 1 108 ? 3.987 9.941 -8.224 1.00 95.62 108 LYS A O 1
ATOM 821 N N . ASP A 1 109 ? 5.812 8.596 -8.171 1.00 95.75 109 ASP A N 1
ATOM 822 C CA . ASP A 1 109 ? 6.392 9.138 -6.949 1.00 95.75 109 ASP A CA 1
ATOM 823 C C . ASP A 1 109 ? 7.174 10.439 -7.194 1.00 95.75 109 ASP A C 1
ATOM 825 O O . ASP A 1 109 ? 7.213 10.959 -8.314 1.00 95.75 109 ASP A O 1
ATOM 829 N N . GLY A 1 110 ? 7.774 10.997 -6.138 1.00 95.88 110 GLY A N 1
ATOM 830 C CA . GLY A 1 110 ? 8.559 12.231 -6.210 1.00 95.88 110 GLY A CA 1
ATOM 831 C C . GLY A 1 110 ? 9.779 12.154 -7.136 1.00 95.88 110 GLY A C 1
ATOM 832 O O . GLY A 1 110 ? 10.225 13.189 -7.625 1.00 95.88 110 GLY A O 1
ATOM 833 N N . ASP A 1 111 ? 10.265 10.947 -7.445 1.00 95.25 111 ASP A N 1
ATOM 834 C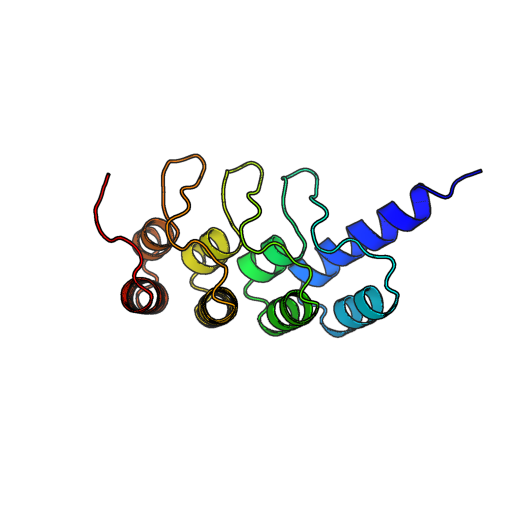 CA . ASP A 1 111 ? 11.357 10.708 -8.396 1.00 95.25 111 ASP A CA 1
ATOM 835 C C . ASP A 1 111 ? 10.840 10.482 -9.830 1.00 95.25 111 ASP A C 1
ATOM 837 O O . ASP A 1 111 ? 11.611 10.152 -10.733 1.00 95.25 111 ASP A O 1
ATOM 841 N N . GLY A 1 112 ? 9.529 10.609 -10.057 1.00 95.31 112 GLY A N 1
ATOM 842 C CA . GLY A 1 112 ? 8.894 10.337 -11.344 1.00 95.31 112 GLY A CA 1
ATOM 843 C C . GLY A 1 112 ? 8.728 8.846 -11.661 1.00 95.31 112 GLY A C 1
ATOM 844 O O . GLY A 1 112 ? 8.432 8.512 -12.811 1.00 95.31 112 GLY A O 1
ATOM 845 N N . ARG A 1 113 ? 8.910 7.948 -10.683 1.00 95.56 113 ARG A N 1
ATOM 846 C CA . ARG A 1 113 ? 8.891 6.488 -10.874 1.00 95.56 113 ARG A CA 1
ATOM 847 C C . ARG A 1 113 ? 7.509 5.914 -10.573 1.00 95.56 113 ARG A C 1
ATOM 849 O O . ARG A 1 113 ? 6.870 6.304 -9.600 1.00 95.56 113 ARG A O 1
ATOM 856 N N . THR A 1 114 ? 7.057 4.973 -11.397 1.00 97.00 114 THR A N 1
ATOM 857 C CA . THR A 1 114 ? 5.792 4.244 -11.200 1.00 97.00 114 THR A CA 1
ATOM 858 C C . THR A 1 114 ? 5.982 3.035 -10.269 1.00 97.00 114 THR A C 1
ATOM 860 O O . THR A 1 114 ? 7.120 2.594 -10.058 1.00 97.00 114 THR A O 1
ATOM 863 N N . PRO A 1 115 ? 4.900 2.431 -9.738 1.00 97.19 115 PRO A N 1
ATOM 864 C CA . PRO A 1 115 ? 4.977 1.151 -9.033 1.00 97.19 115 PRO A CA 1
ATOM 865 C C . PRO A 1 115 ? 5.673 0.057 -9.856 1.00 97.19 115 PRO A C 1
ATOM 867 O O . PRO A 1 115 ? 6.504 -0.678 -9.321 1.00 97.19 115 PRO A O 1
ATOM 870 N N . LEU A 1 116 ? 5.407 0.001 -11.169 1.00 97.50 116 LEU A N 1
ATOM 871 C CA . LEU A 1 116 ? 6.062 -0.932 -12.091 1.00 97.50 116 LEU A CA 1
ATOM 872 C C . LEU A 1 116 ? 7.577 -0.703 -12.152 1.00 97.50 116 LEU A C 1
ATOM 874 O O . LEU A 1 116 ? 8.341 -1.665 -12.080 1.00 97.50 116 LEU A O 1
ATOM 878 N N . TRP A 1 117 ? 8.017 0.559 -12.230 1.00 96.69 117 TRP A N 1
ATOM 879 C CA . TRP A 1 117 ? 9.440 0.900 -12.191 1.00 96.69 117 TRP A CA 1
ATOM 880 C C . TRP A 1 117 ? 10.097 0.401 -10.904 1.00 96.69 117 TRP A C 1
ATOM 882 O O . TRP A 1 117 ? 11.143 -0.234 -10.966 1.00 96.69 117 TRP A O 1
ATOM 892 N N . ARG A 1 118 ? 9.490 0.665 -9.738 1.00 97.38 118 ARG A N 1
ATOM 893 C CA . ARG A 1 118 ? 10.039 0.249 -8.433 1.00 97.38 118 ARG A CA 1
ATOM 894 C C . ARG A 1 118 ? 10.136 -1.274 -8.312 1.00 97.38 118 ARG A C 1
ATOM 896 O O . ARG A 1 118 ? 11.162 -1.779 -7.867 1.00 97.38 118 ARG A O 1
ATOM 903 N N . ALA A 1 119 ? 9.111 -2.002 -8.757 1.00 97.69 119 ALA A N 1
ATOM 904 C CA . ALA A 1 119 ? 9.133 -3.463 -8.778 1.00 97.69 119 ALA A CA 1
ATOM 905 C C . ALA A 1 119 ? 10.240 -4.013 -9.695 1.00 97.69 119 ALA A C 1
ATOM 907 O O . ALA A 1 119 ? 10.934 -4.958 -9.324 1.00 97.69 119 ALA A 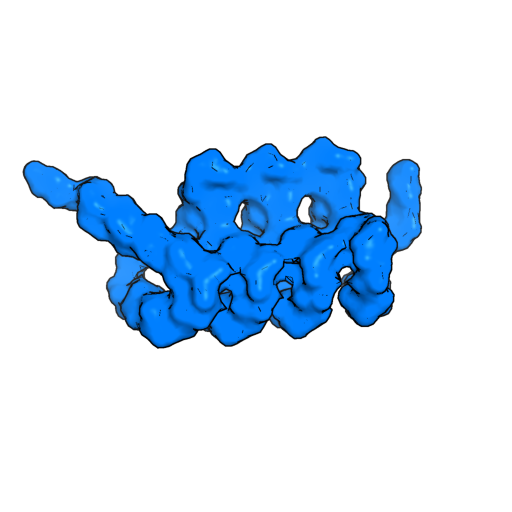O 1
ATOM 908 N N . ALA A 1 120 ? 10.436 -3.408 -10.871 1.00 97.06 120 ALA A N 1
ATOM 909 C CA . ALA A 1 120 ? 11.479 -3.806 -11.813 1.00 97.06 120 ALA A CA 1
ATOM 910 C C . ALA A 1 120 ? 12.894 -3.462 -11.313 1.00 97.06 120 ALA A C 1
ATOM 912 O O . ALA A 1 120 ? 13.784 -4.304 -11.400 1.00 97.06 120 ALA A O 1
ATOM 913 N N . GLU A 1 121 ? 13.088 -2.264 -10.748 1.00 96.75 121 GLU A N 1
ATOM 914 C CA . GLU A 1 121 ? 14.349 -1.798 -10.145 1.00 96.75 121 GLU A CA 1
ATOM 915 C C . GLU A 1 121 ? 14.851 -2.769 -9.069 1.00 96.75 121 GLU A C 1
ATOM 917 O O . GLU A 1 121 ? 16.040 -3.079 -9.022 1.00 96.75 121 GLU A O 1
ATOM 922 N N . ASN A 1 122 ? 13.933 -3.304 -8.261 1.00 96.88 122 ASN A N 1
ATOM 923 C CA . ASN A 1 122 ? 14.248 -4.220 -7.167 1.00 96.88 122 ASN A CA 1
ATOM 924 C C . ASN A 1 122 ? 14.143 -5.712 -7.547 1.00 96.88 122 ASN A C 1
ATOM 926 O O . ASN A 1 122 ? 14.354 -6.581 -6.702 1.00 96.88 122 ASN A O 1
ATOM 930 N N . GLY A 1 123 ? 13.852 -6.037 -8.813 1.00 97.31 123 GLY A N 1
ATOM 931 C CA . GLY A 1 123 ? 13.855 -7.414 -9.322 1.00 97.31 123 GLY A CA 1
ATOM 932 C C . GLY A 1 123 ? 12.643 -8.270 -8.927 1.00 97.31 123 GLY A C 1
ATOM 933 O O . GLY A 1 123 ? 12.723 -9.498 -8.940 1.00 97.31 123 GLY A O 1
ATOM 934 N N . HIS A 1 124 ? 11.508 -7.659 -8.586 1.00 98.12 124 HIS A N 1
ATOM 935 C CA . HIS A 1 124 ? 10.291 -8.360 -8.163 1.00 98.12 124 HIS A CA 1
ATOM 936 C C . HIS A 1 124 ? 9.456 -8.845 -9.358 1.00 98.12 124 HIS A C 1
ATOM 938 O O . HIS A 1 124 ? 8.401 -8.296 -9.673 1.00 98.12 124 HIS A O 1
ATOM 944 N N . GLU A 1 125 ? 9.924 -9.905 -10.025 1.00 97.44 125 GLU A N 1
ATOM 945 C CA . GLU A 1 125 ? 9.335 -10.432 -11.268 1.00 97.44 125 GLU A CA 1
ATOM 946 C C . GLU A 1 125 ? 7.826 -10.724 -11.170 1.00 97.44 125 GLU A C 1
ATOM 948 O O . GLU A 1 125 ? 7.074 -10.386 -12.085 1.00 97.44 125 GLU A O 1
ATOM 953 N N . ALA A 1 126 ? 7.365 -11.330 -10.072 1.00 97.31 126 ALA A N 1
ATOM 954 C CA . ALA A 1 126 ? 5.953 -11.675 -9.906 1.00 97.31 126 ALA A CA 1
ATOM 955 C C . ALA A 1 126 ? 5.056 -10.428 -9.821 1.00 97.31 126 ALA A C 1
ATOM 957 O O . ALA A 1 126 ? 4.023 -10.354 -10.485 1.00 97.31 126 ALA A O 1
ATOM 958 N N . VAL A 1 127 ? 5.506 -9.402 -9.094 1.00 98.06 127 VAL A N 1
ATOM 959 C CA . VAL A 1 127 ? 4.829 -8.100 -9.024 1.00 98.06 127 VAL A CA 1
ATOM 960 C C . VAL A 1 127 ? 4.828 -7.407 -10.385 1.00 98.06 127 VAL A C 1
ATOM 962 O O . VAL A 1 127 ? 3.802 -6.870 -10.791 1.00 98.06 127 VAL A O 1
ATOM 965 N N . VAL A 1 128 ? 5.950 -7.438 -11.112 1.00 97.56 128 VAL A N 1
ATOM 966 C CA . VAL A 1 128 ? 6.046 -6.866 -12.465 1.00 97.56 128 VAL A CA 1
ATOM 967 C C . VAL A 1 128 ? 5.019 -7.509 -13.396 1.00 97.56 128 VAL A C 1
ATOM 969 O O . VAL A 1 128 ? 4.275 -6.793 -14.065 1.00 97.56 128 VAL A O 1
ATOM 972 N N . LYS A 1 129 ? 4.935 -8.845 -13.413 1.00 96.69 129 LYS A N 1
ATOM 973 C CA . LYS A 1 129 ? 3.934 -9.567 -14.214 1.00 96.69 129 LYS A CA 1
ATOM 974 C C . LYS A 1 129 ? 2.517 -9.152 -13.833 1.00 96.69 129 LYS A C 1
ATOM 976 O O . LYS A 1 129 ? 1.745 -8.782 -14.712 1.00 96.69 129 LYS A O 1
ATOM 981 N N . LEU A 1 130 ? 2.211 -9.131 -12.536 1.00 96.44 130 LEU A N 1
ATOM 982 C CA . LEU A 1 130 ? 0.893 -8.755 -12.032 1.00 96.44 130 LEU A CA 1
ATOM 983 C C . LEU A 1 130 ? 0.497 -7.322 -12.431 1.00 96.44 130 LEU A C 1
ATOM 985 O O . LEU A 1 130 ? -0.631 -7.092 -12.861 1.00 96.44 130 LEU A O 1
ATOM 989 N N . LEU A 1 131 ? 1.415 -6.358 -12.326 1.00 95.75 131 LEU A N 1
ATOM 990 C CA . LEU A 1 131 ? 1.164 -4.968 -12.720 1.00 95.75 131 LEU A CA 1
ATOM 991 C C . LEU A 1 131 ? 0.933 -4.831 -14.232 1.00 95.75 131 LEU A C 1
ATOM 993 O O . LEU A 1 131 ? 0.005 -4.137 -14.646 1.00 95.75 131 LEU A O 1
ATOM 997 N N . LEU A 1 132 ? 1.719 -5.528 -15.060 1.00 95.19 132 LEU A N 1
ATOM 998 C CA . LEU A 1 132 ? 1.539 -5.540 -16.517 1.00 95.19 132 LEU A CA 1
ATOM 999 C C . LEU A 1 132 ? 0.201 -6.170 -16.928 1.00 95.19 132 LEU A C 1
ATOM 1001 O O . LEU A 1 132 ? -0.487 -5.639 -17.796 1.00 95.19 132 LEU A O 1
ATOM 1005 N N . GLU A 1 133 ? -0.206 -7.263 -16.279 1.00 94.00 133 GLU A N 1
ATOM 1006 C CA . GLU A 1 133 ? -1.517 -7.895 -16.495 1.00 94.00 133 GLU A CA 1
ATOM 1007 C C . GLU A 1 133 ? -2.683 -6.960 -16.150 1.00 94.00 133 GLU A C 1
ATOM 1009 O O . GLU A 1 133 ? -3.757 -7.048 -16.749 1.00 94.00 133 GLU A O 1
ATOM 1014 N N . LYS A 1 134 ? -2.475 -6.049 -15.195 1.00 91.56 134 LYS A N 1
ATOM 1015 C CA . LYS A 1 134 ? -3.452 -5.033 -14.786 1.00 91.56 134 LYS A CA 1
ATOM 1016 C C . LYS A 1 134 ? -3.341 -3.725 -15.569 1.00 91.56 134 LYS A C 1
ATOM 1018 O O . LYS A 1 134 ? -4.056 -2.780 -15.254 1.00 91.56 134 LYS A O 1
ATOM 1023 N N . GLY A 1 135 ? -2.526 -3.696 -16.624 1.00 88.12 135 GLY A N 1
ATOM 1024 C CA . GLY A 1 135 ? -2.457 -2.585 -17.568 1.00 88.12 135 GLY A CA 1
ATOM 1025 C C . GLY A 1 135 ? -1.532 -1.445 -17.153 1.00 88.12 135 GLY A C 1
ATOM 1026 O O . GLY A 1 135 ? -1.661 -0.364 -17.720 1.00 88.12 135 GLY A O 1
ATOM 1027 N N . ALA A 1 136 ? -0.610 -1.667 -16.207 1.00 88.81 136 ALA A N 1
ATOM 1028 C CA . ALA A 1 136 ? 0.405 -0.671 -15.871 1.00 88.81 136 ALA A CA 1
ATOM 1029 C C . ALA A 1 136 ? 1.219 -0.294 -17.114 1.00 88.81 136 ALA A C 1
ATOM 1031 O O . ALA A 1 136 ? 1.672 -1.163 -17.873 1.00 88.81 136 ALA A O 1
ATOM 1032 N N . ASN A 1 137 ? 1.416 1.004 -17.320 1.00 86.69 137 ASN A N 1
ATOM 1033 C CA . ASN A 1 137 ? 2.109 1.501 -18.488 1.00 86.69 137 ASN A CA 1
ATOM 1034 C C . ASN A 1 137 ? 3.595 1.129 -18.419 1.00 86.69 137 ASN A C 1
ATOM 1036 O O . ASN A 1 137 ? 4.329 1.526 -17.513 1.00 86.69 137 ASN A O 1
ATOM 1040 N N . ASN A 1 138 ? 4.050 0.377 -19.418 1.00 79.25 138 ASN A N 1
ATOM 1041 C CA . ASN A 1 138 ? 5.449 -0.014 -19.576 1.00 79.25 138 ASN A CA 1
ATOM 1042 C C . ASN A 1 138 ? 6.260 0.976 -20.428 1.00 79.25 138 ASN A C 1
ATOM 1044 O O . ASN A 1 138 ? 7.440 0.738 -20.690 1.00 79.25 138 ASN A O 1
ATOM 1048 N N . SER A 1 139 ? 5.641 2.07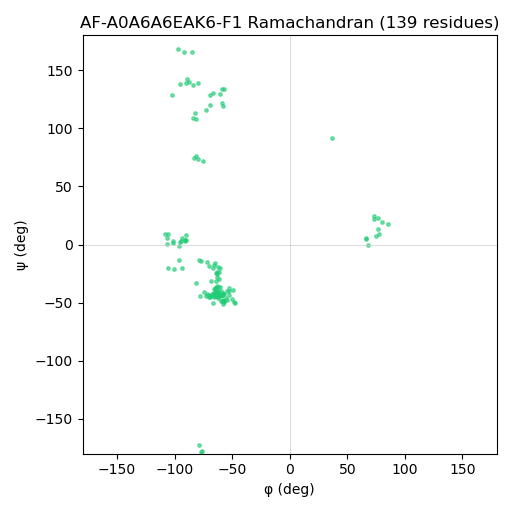5 -20.865 1.00 67.50 139 SER A N 1
ATOM 1049 C CA . SER A 1 139 ? 6.331 3.144 -21.575 1.00 67.50 139 SER A CA 1
ATOM 1050 C C . SER A 1 139 ? 7.202 3.913 -20.589 1.00 67.50 139 SER A C 1
ATOM 1052 O O . SER A 1 139 ? 6.707 4.547 -19.656 1.00 67.50 139 SER A O 1
ATOM 1054 N N . VAL A 1 140 ? 8.511 3.860 -20.804 1.00 53.28 140 VAL A N 1
ATOM 1055 C CA . VAL A 1 140 ? 9.461 4.764 -20.150 1.00 53.28 140 VAL A CA 1
ATOM 1056 C C . VAL A 1 140 ? 9.100 6.214 -20.510 1.00 53.28 140 VAL A C 1
ATOM 1058 O O . VAL A 1 140 ? 8.809 6.465 -21.683 1.00 53.28 140 VAL A O 1
ATOM 1061 N N . PRO A 1 141 ? 9.066 7.155 -19.545 1.00 50.28 141 PRO A N 1
ATOM 1062 C CA . PRO A 1 141 ? 9.017 8.576 -19.871 1.00 50.28 141 PRO A CA 1
ATOM 1063 C C . PRO A 1 141 ? 10.262 9.031 -20.643 1.00 50.28 141 PRO A C 1
ATOM 1065 O O . PRO A 1 141 ? 11.340 8.415 -20.463 1.00 50.28 141 PRO A O 1
#

Solvent-accessible surface area (backbone atoms only — not comparable to full-atom values): 7566 Å² total; per-residue (Å²): 134,83,79,68,66,65,54,52,52,57,44,56,48,40,35,54,26,22,44,69,46,37,46,71,58,40,52,56,49,59,72,65,70,81,60,68,66,66,53,56,51,99,61,35,41,27,26,54,31,34,6,23,51,64,48,24,46,71,34,39,50,56,51,54,70,67,73,72,58,69,65,68,57,47,24,75,62,35,38,26,25,55,31,36,6,24,40,65,46,25,47,69,40,38,50,56,53,56,71,68,74,74,58,68,61,64,57,48,23,71,86,68,44,28,21,56,50,35,5,54,76,65,64,24,61,71,36,36,52,52,39,49,76,71,64,37,75,81,73,78,132

Organism: NCBI:txid1314779

Mean predicted aligned error: 5.13 Å

Nearest PDB structures (foldseek):
  5d68-assembly1_A  TM=9.402E-01  e=8.511E-08  Homo sapiens
  5d68-assembly3_C  TM=9.403E-01  e=1.088E-07  Homo sapiens
  5d68-assembly2_B  TM=9.404E-01  e=1.460E-07  Homo sapiens
  5et1-assembly2_B  TM=5.447E-01  e=5.794E-06  Mus musculus
  5et0-assembly1_A  TM=5.326E-01  e=9.465E-06  Mus musculus

InterPro domains:
  IPR002110 Ankyrin repeat [PF12796] (69-138)
  IPR002110 Ankyrin repeat [PF13637] (14-64)
  IPR002110 Ankyrin repeat [PR01415] (44-59)
  IPR002110 Ankyrin repeat [PR01415] (127-141)
  IPR002110 Ankyrin repeat [PS50088] (43-67)
  IPR002110 Ankyrin repeat [PS50088] (77-101)
  IPR002110 Ankyrin repeat [PS50088] (111-141)
  IPR002110 Ankyrin repeat [SM00248] (9-39)
  IPR002110 Ankyrin repeat [SM00248] (43-73)
  IPR002110 Ankyrin repeat [SM00248] (77-107)
  IPR002110 Ankyrin repeat [SM00248] (111-140)
  IPR036770 Ankyrin repeat-containing domain superfamily [G3DSA:1.25.40.20] (2-69)
  IPR036770 Ankyrin repeat-containing domain superfamily [G3DSA:1.25.40.20] (70-141)
  IPR036770 Ankyrin repeat-containing domain superfamily [SSF48403] (4-138)

Radius of gyration: 15.22 Å; Cα contacts (8 Å, |Δi|>4): 237; chains: 1; bounding box: 30×32×50 Å

Secondary structure (DSSP, 8-state):
--SSHHHHHHHHHHHHHHHTT-HHHHHHHHHTS---TT---TTS--HHHHHHHTT-HHHHHHHHHTS---TT---TTS--HHHHHHHTT-HHHHHHHHHTS---TT---TTS--HHHHHHHTT-HHHHHHHHHTT------